Protein AF-A0A5M8QYT3-F1 (afdb_monomer_lite)

Organism: NCBI:txid2579942

Sequence (63 aa):
MAKKKETGSEGGYVVLSAFRSIDNWDEAYEPGDDVSHLSDERLEKLVDLKVVGLKTETPKQDA

pLDDT: mean 73.8, std 19.08, range [36.56, 91.12]

Foldseek 3Di:
DDDDDDDDLPFFKFFCAWDADPVDNVDIHHGGDGPSVDDPVVSVVCVVVVGIDGNPDPPPPPD

Secondary structure (DSSP, 8-state):
------------EEESS-EE-SS-TT-EEPTT-B-TTS-HHHHHHHHHTTSEEES--------

Radius of gyration: 14.27 Å; chains: 1; bounding box: 36×26×39 Å

Structure (mmCIF, N/CA/C/O backbone):
data_AF-A0A5M8QYT3-F1
#
_entry.id   AF-A0A5M8QYT3-F1
#
loop_
_atom_site.group_PDB
_atom_site.id
_atom_site.type_symbol
_atom_site.label_atom_id
_atom_site.label_alt_id
_atom_site.label_comp_id
_atom_site.label_asym_id
_atom_site.label_entity_id
_atom_site.label_seq_id
_atom_site.pdbx_PDB_ins_code
_atom_site.Cartn_x
_atom_site.Cartn_y
_atom_site.Cartn_z
_atom_site.occupancy
_atom_site.B_iso_or_equiv
_atom_site.auth_seq_id
_atom_site.auth_comp_id
_atom_site.auth_asym_id
_atom_site.auth_atom_id
_atom_site.pdbx_PDB_model_num
ATOM 1 N N . MET A 1 1 ? -15.700 7.818 31.991 1.00 46.00 1 MET A N 1
ATOM 2 C CA . MET A 1 1 ? -15.759 7.265 30.619 1.00 46.00 1 MET A CA 1
ATOM 3 C C . MET A 1 1 ? -14.714 8.006 29.793 1.00 46.00 1 MET A C 1
ATOM 5 O O . MET A 1 1 ? -14.806 9.221 29.680 1.00 46.00 1 MET A O 1
ATOM 9 N N . ALA A 1 2 ? -13.633 7.335 29.387 1.00 42.53 2 ALA A N 1
ATOM 10 C CA . ALA A 1 2 ? -12.447 7.985 28.827 1.00 42.53 2 ALA A CA 1
ATOM 11 C C . ALA A 1 2 ? -12.596 8.289 27.322 1.00 42.53 2 ALA A C 1
ATOM 13 O O . ALA A 1 2 ? -12.854 7.393 26.527 1.00 42.53 2 ALA A O 1
ATOM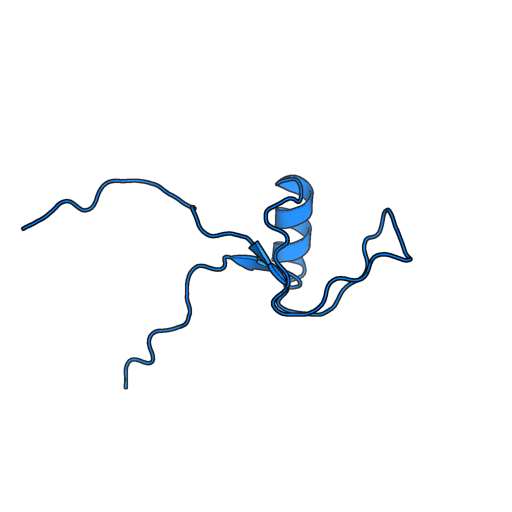 14 N N . LYS A 1 3 ? -12.435 9.580 26.997 1.00 42.34 3 LYS A N 1
ATOM 15 C CA . LYS A 1 3 ? -11.866 10.207 25.786 1.00 42.34 3 LYS A CA 1
ATOM 16 C C . LYS A 1 3 ? -11.736 9.343 24.514 1.00 42.34 3 LYS A C 1
ATOM 18 O O . LYS A 1 3 ? -10.813 8.545 24.408 1.00 42.34 3 LYS A O 1
ATOM 23 N N . LYS A 1 4 ? -12.520 9.672 23.480 1.00 46.06 4 LYS A N 1
ATOM 24 C CA . LYS A 1 4 ? -12.105 9.531 22.072 1.00 46.06 4 LYS A CA 1
ATOM 25 C C . LYS A 1 4 ? -11.543 10.883 21.61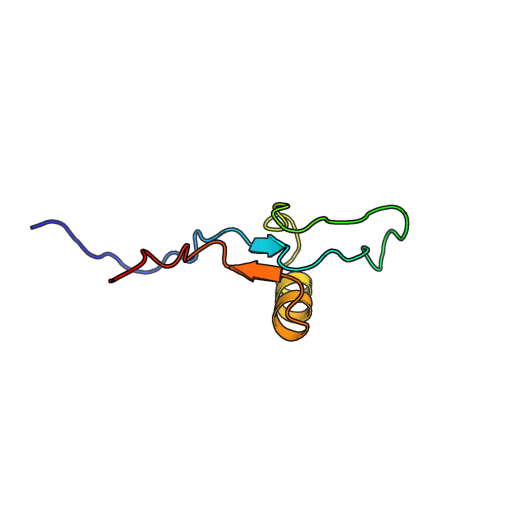1 1.00 46.06 4 LYS A C 1
ATOM 27 O O . LYS A 1 4 ? -12.292 11.727 21.135 1.00 46.06 4 LYS A O 1
ATOM 32 N N . LYS A 1 5 ? -10.247 11.105 21.855 1.00 43.22 5 LYS A N 1
ATOM 33 C CA . LYS A 1 5 ? -9.432 12.030 21.046 1.00 43.22 5 LYS A CA 1
ATOM 34 C C . LYS A 1 5 ? -9.324 11.385 19.661 1.00 43.22 5 LYS A C 1
ATOM 36 O O . LYS A 1 5 ? -9.124 10.180 19.579 1.00 43.22 5 LYS A O 1
ATOM 41 N N . GLU A 1 6 ? -9.785 12.068 18.621 1.00 36.56 6 GLU A N 1
ATOM 42 C CA . GLU A 1 6 ? -8.929 12.893 17.759 1.00 36.56 6 GLU A CA 1
ATOM 43 C C . GLU A 1 6 ? -7.758 12.095 17.180 1.00 36.56 6 GLU A C 1
ATOM 45 O O . GLU A 1 6 ? -6.823 11.748 17.894 1.00 36.56 6 GLU A O 1
ATOM 50 N N . THR A 1 7 ? -7.868 11.859 15.871 1.00 44.06 7 THR A N 1
ATOM 51 C CA . THR A 1 7 ? -6.784 11.930 14.890 1.00 44.06 7 THR A CA 1
ATOM 52 C 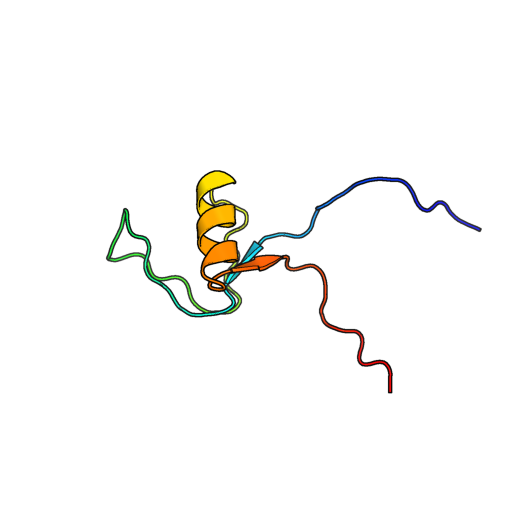C . THR A 1 7 ? -5.504 11.190 15.250 1.00 44.06 7 THR A C 1
ATOM 54 O O . THR A 1 7 ? -4.600 11.718 15.888 1.00 44.06 7 THR A O 1
ATOM 57 N N . GLY A 1 8 ? -5.395 9.985 14.713 1.00 39.69 8 GLY A N 1
ATOM 58 C CA . GLY A 1 8 ? -4.126 9.305 14.564 1.00 39.69 8 GLY A CA 1
ATOM 59 C C . GLY A 1 8 ? -4.317 8.179 13.574 1.00 39.69 8 GLY A C 1
ATOM 60 O O . GLY A 1 8 ? -4.681 7.076 13.971 1.00 39.69 8 GLY A O 1
ATOM 61 N N . SER A 1 9 ? -4.057 8.438 12.295 1.00 48.00 9 SER A N 1
ATOM 62 C CA . SER A 1 9 ? -3.601 7.383 11.390 1.00 48.00 9 SER A CA 1
ATOM 63 C C . SER A 1 9 ? -2.215 6.926 11.867 1.00 48.00 9 SER A C 1
ATOM 65 O O . SER A 1 9 ? -1.224 7.079 11.176 1.00 48.00 9 SER A O 1
ATOM 67 N N . GLU A 1 10 ? -2.131 6.390 13.086 1.00 46.31 10 GLU A N 1
ATOM 68 C CA . GLU A 1 10 ? -0.991 5.627 13.603 1.00 46.31 10 GLU A CA 1
ATOM 69 C C . GLU A 1 10 ? -1.158 4.160 13.162 1.00 46.31 10 GLU A C 1
ATOM 71 O O . GLU A 1 10 ? -0.903 3.201 13.884 1.00 46.31 10 GLU A O 1
ATOM 76 N N . GLY A 1 11 ? -1.710 3.993 11.961 1.00 55.22 11 GLY A N 1
ATOM 77 C CA . GLY A 1 11 ? -1.836 2.738 11.258 1.00 55.22 11 GLY A CA 1
ATOM 78 C C . GLY A 1 11 ? -0.670 2.663 10.307 1.00 55.22 11 GLY A C 1
ATOM 79 O O . GLY A 1 11 ? -0.705 3.318 9.272 1.00 55.22 11 GLY A O 1
ATOM 80 N N . GLY A 1 12 ? 0.359 1.898 10.667 1.00 74.75 12 GLY A N 1
ATOM 81 C CA . GLY A 1 12 ? 1.430 1.573 9.729 1.00 74.75 12 GLY A CA 1
ATOM 82 C C . GLY A 1 12 ? 0.861 1.027 8.416 1.00 74.75 12 GLY A C 1
ATOM 83 O O . GLY A 1 12 ? -0.262 0.531 8.389 1.00 74.75 12 GLY A O 1
ATOM 84 N N . TYR A 1 13 ? 1.600 1.122 7.323 1.00 85.75 13 TYR A N 1
ATOM 85 C CA . TYR A 1 13 ? 1.192 0.508 6.066 1.00 85.75 13 TYR A CA 1
ATOM 86 C C . TYR A 1 13 ? 1.804 -0.879 5.979 1.00 85.75 13 TYR A C 1
ATOM 88 O O . TYR A 1 13 ? 2.996 -1.059 6.223 1.00 85.75 13 TYR A O 1
ATOM 96 N N . VAL A 1 14 ? 0.980 -1.861 5.634 1.00 89.75 14 VAL A N 1
ATOM 97 C CA . VAL A 1 14 ? 1.416 -3.239 5.431 1.00 89.75 14 VAL A CA 1
ATOM 98 C C . VAL A 1 14 ? 1.141 -3.675 4.013 1.00 89.75 14 VAL A C 1
ATOM 100 O O . VAL A 1 14 ? 0.169 -3.260 3.380 1.00 89.75 14 VAL A O 1
ATOM 103 N N . VAL A 1 15 ? 1.999 -4.542 3.513 1.00 91.12 15 VAL A N 1
ATOM 104 C CA . VAL A 1 15 ? 1.824 -5.127 2.193 1.00 91.12 15 VAL A CA 1
ATOM 105 C C . VAL A 1 15 ? 0.673 -6.124 2.222 1.00 91.12 15 VAL A C 1
ATOM 107 O O . VAL A 1 15 ? 0.608 -6.999 3.079 1.00 91.12 15 VAL A O 1
ATOM 110 N N . LEU A 1 16 ? -0.253 -5.993 1.281 1.00 89.06 16 LEU A N 1
ATOM 111 C CA . LEU A 1 16 ? -1.367 -6.922 1.086 1.00 89.06 16 LEU A CA 1
ATOM 112 C C . LEU A 1 16 ? -1.031 -7.976 0.031 1.00 89.06 16 LEU A C 1
ATOM 114 O O . LEU A 1 16 ? -1.489 -9.112 0.123 1.00 89.06 16 LEU A O 1
ATOM 118 N N . SER A 1 17 ? -0.228 -7.602 -0.966 1.00 88.44 17 SER A N 1
ATOM 119 C CA . SER A 1 17 ? 0.195 -8.477 -2.055 1.00 88.44 17 SER A CA 1
ATOM 120 C C . SER A 1 17 ? 1.670 -8.273 -2.350 1.00 88.44 17 SER A C 1
ATOM 122 O O . SER A 1 17 ? 2.123 -7.135 -2.426 1.00 88.44 17 SER A O 1
ATOM 124 N N . ALA A 1 18 ? 2.404 -9.367 -2.564 1.00 89.44 18 ALA A N 1
ATOM 125 C CA . ALA A 1 18 ? 3.830 -9.291 -2.852 1.00 89.44 18 ALA A CA 1
ATOM 126 C C . ALA A 1 18 ? 4.096 -8.399 -4.073 1.00 89.44 18 ALA A C 1
ATOM 128 O O . ALA A 1 18 ? 3.444 -8.547 -5.113 1.00 89.44 18 ALA A O 1
ATOM 129 N N . PHE A 1 19 ? 5.057 -7.489 -3.953 1.00 89.38 19 PHE A N 1
ATOM 130 C CA . PHE A 1 19 ? 5.459 -6.601 -5.038 1.00 89.38 19 PHE A CA 1
ATOM 131 C C . PHE A 1 19 ? 6.952 -6.309 -4.984 1.00 89.38 19 PHE A C 1
ATOM 133 O O . PHE A 1 19 ? 7.607 -6.498 -3.962 1.00 89.38 19 PHE A O 1
ATOM 140 N N . ARG A 1 20 ? 7.496 -5.838 -6.105 1.00 88.12 20 ARG A N 1
ATOM 141 C CA . ARG A 1 20 ? 8.886 -5.390 -6.193 1.00 88.12 20 ARG A CA 1
ATOM 142 C C . ARG A 1 20 ? 8.977 -3.878 -6.192 1.00 88.12 20 ARG A C 1
ATOM 144 O O . ARG A 1 20 ? 8.173 -3.199 -6.834 1.00 88.12 20 ARG A O 1
ATOM 151 N N . SER A 1 21 ? 9.990 -3.377 -5.500 1.00 82.12 21 SER A N 1
ATOM 152 C CA . SER A 1 21 ? 10.354 -1.968 -5.497 1.00 82.12 21 SER A CA 1
ATOM 153 C C . SER A 1 21 ? 10.755 -1.559 -6.921 1.00 82.12 21 SER A C 1
ATOM 155 O O . SER A 1 21 ? 11.595 -2.193 -7.554 1.00 82.12 21 SER A O 1
ATOM 157 N N . ILE A 1 22 ? 10.153 -0.494 -7.461 1.00 77.69 22 ILE A N 1
ATOM 158 C CA . ILE A 1 22 ? 10.477 -0.037 -8.828 1.00 77.69 22 ILE A CA 1
ATOM 159 C C . ILE A 1 22 ? 11.886 0.564 -8.924 1.00 77.69 22 ILE A C 1
ATOM 161 O O . ILE A 1 22 ? 12.509 0.520 -9.981 1.00 77.69 22 ILE A O 1
ATOM 165 N N . ASP A 1 23 ? 12.371 1.118 -7.813 1.00 79.12 23 ASP A N 1
ATOM 166 C CA . ASP A 1 23 ? 13.693 1.744 -7.702 1.00 79.12 23 ASP A CA 1
ATOM 167 C C . ASP A 1 23 ? 14.795 0.702 -7.469 1.00 79.12 23 ASP A C 1
ATOM 169 O O . ASP A 1 23 ? 15.908 0.839 -7.967 1.00 79.12 23 ASP A O 1
ATOM 173 N N . ASN A 1 24 ? 14.447 -0.397 -6.795 1.00 80.62 24 ASN A N 1
ATOM 174 C CA . ASN A 1 24 ? 15.341 -1.511 -6.540 1.00 80.62 24 ASN A CA 1
ATOM 175 C C . ASN A 1 24 ? 14.644 -2.838 -6.860 1.00 80.62 24 ASN A C 1
ATOM 177 O O . ASN A 1 24 ? 13.906 -3.383 -6.048 1.00 80.62 24 ASN A O 1
ATOM 181 N N . TRP A 1 25 ? 14.900 -3.368 -8.056 1.00 80.38 25 TRP A N 1
ATOM 182 C CA . TRP A 1 25 ? 14.291 -4.618 -8.528 1.00 80.38 25 TRP A CA 1
ATOM 183 C C . TRP A 1 25 ? 14.721 -5.864 -7.737 1.00 80.38 25 TRP A C 1
ATOM 185 O O . TRP A 1 25 ? 14.082 -6.912 -7.868 1.00 80.38 25 TRP A O 1
ATOM 195 N N . ASP A 1 26 ? 15.786 -5.762 -6.939 1.00 86.25 26 ASP A N 1
ATOM 196 C CA . ASP A 1 26 ? 16.211 -6.814 -6.011 1.00 86.25 26 ASP A CA 1
ATOM 197 C C . ASP A 1 26 ? 15.373 -6.803 -4.720 1.00 86.25 26 ASP A C 1
ATOM 199 O O . ASP A 1 26 ? 15.141 -7.843 -4.109 1.00 86.25 26 ASP A O 1
ATOM 203 N N . GLU A 1 27 ? 14.829 -5.640 -4.357 1.00 85.50 27 GLU A N 1
ATOM 204 C CA . GLU A 1 27 ? 13.987 -5.456 -3.182 1.00 85.50 27 GLU A CA 1
ATOM 205 C C . GLU A 1 27 ? 12.546 -5.883 -3.487 1.00 85.50 27 GLU A C 1
ATOM 207 O O . GLU A 1 27 ? 11.827 -5.284 -4.296 1.00 85.50 27 GLU A O 1
ATOM 212 N N . ALA A 1 28 ? 12.126 -6.964 -2.836 1.00 89.69 28 ALA A N 1
ATOM 213 C CA . ALA A 1 28 ? 10.769 -7.476 -2.892 1.00 89.69 28 ALA A CA 1
ATOM 214 C C . ALA A 1 28 ? 10.140 -7.386 -1.506 1.00 89.69 28 ALA A C 1
ATOM 216 O O . ALA A 1 28 ? 10.753 -7.773 -0.515 1.00 89.69 28 ALA A O 1
ATOM 217 N N . TYR A 1 29 ? 8.903 -6.908 -1.466 1.00 90.38 29 TYR A N 1
ATOM 218 C CA . TYR A 1 29 ? 8.106 -6.884 -0.257 1.00 90.38 29 TYR A CA 1
ATOM 219 C C . TYR A 1 29 ? 7.075 -8.001 -0.305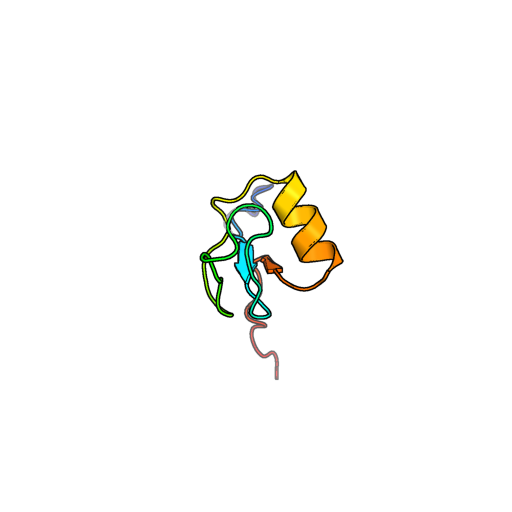 1.00 90.38 29 TYR A C 1
ATOM 221 O O . TYR A 1 29 ? 6.414 -8.213 -1.327 1.00 90.38 29 TYR A O 1
ATOM 229 N N . GLU A 1 30 ? 6.934 -8.708 0.807 1.00 90.69 30 GLU A N 1
ATOM 230 C CA . GLU A 1 30 ? 6.001 -9.819 0.970 1.00 90.69 30 GLU A CA 1
ATOM 231 C C . GLU A 1 30 ? 4.737 -9.366 1.709 1.00 90.69 30 GLU A C 1
ATOM 233 O O . GLU A 1 30 ? 4.792 -8.419 2.491 1.00 90.69 30 GLU A O 1
ATOM 238 N N . PRO A 1 31 ? 3.578 -10.013 1.496 1.00 90.12 31 PRO A N 1
ATOM 239 C CA . PRO A 1 31 ? 2.365 -9.683 2.234 1.00 90.12 31 PRO A CA 1
ATOM 240 C C . PRO A 1 31 ? 2.577 -9.820 3.748 1.00 90.12 31 PRO A C 1
ATOM 242 O O . PRO A 1 31 ? 3.041 -10.849 4.235 1.00 90.12 31 PRO A O 1
ATOM 245 N N . GLY A 1 32 ? 2.201 -8.782 4.492 1.00 84.81 32 GLY A N 1
ATOM 246 C CA . GLY A 1 32 ? 2.438 -8.641 5.928 1.00 84.81 32 GLY A CA 1
ATOM 247 C C . GLY A 1 32 ? 3.683 -7.827 6.288 1.00 84.81 32 GLY A C 1
ATOM 248 O O . GLY A 1 32 ? 3.831 -7.477 7.459 1.00 84.81 32 GLY A O 1
ATOM 249 N N . ASP A 1 33 ? 4.535 -7.492 5.314 1.00 88.81 33 ASP A N 1
ATOM 250 C CA . ASP A 1 33 ? 5.715 -6.657 5.540 1.00 88.81 33 ASP A CA 1
ATOM 251 C C . ASP A 1 33 ? 5.331 -5.202 5.856 1.00 88.81 33 ASP A C 1
ATOM 253 O O . ASP A 1 33 ? 4.325 -4.690 5.350 1.00 88.81 33 ASP A O 1
ATOM 257 N N . ASP A 1 34 ? 6.106 -4.546 6.724 1.00 87.62 34 ASP A N 1
ATOM 258 C CA . ASP A 1 34 ? 5.857 -3.169 7.149 1.00 87.62 34 ASP A CA 1
ATOM 259 C C . ASP A 1 34 ? 6.540 -2.179 6.204 1.00 87.62 34 ASP A C 1
ATOM 261 O O . ASP A 1 34 ? 7.757 -1.991 6.194 1.00 87.62 34 ASP A O 1
ATOM 265 N N . VAL A 1 35 ? 5.712 -1.485 5.437 1.00 87.38 35 VAL A N 1
ATOM 266 C CA . VAL A 1 35 ? 6.131 -0.478 4.462 1.00 87.38 35 VAL A CA 1
ATOM 267 C C . VAL A 1 35 ? 5.822 0.937 4.934 1.00 87.38 35 VAL A C 1
ATOM 269 O O . VAL A 1 35 ? 5.899 1.882 4.158 1.00 87.38 35 VAL A O 1
ATOM 272 N N . SER A 1 36 ? 5.538 1.118 6.226 1.00 84.44 36 SER A N 1
ATOM 273 C CA . SER A 1 36 ? 5.294 2.426 6.853 1.00 84.44 36 SER A CA 1
ATOM 274 C C . SER A 1 36 ? 6.488 3.380 6.737 1.00 84.44 36 SER A C 1
ATOM 276 O O . SER A 1 36 ? 6.343 4.580 6.941 1.00 84.44 36 SER A O 1
ATOM 278 N N . HIS A 1 37 ? 7.675 2.842 6.442 1.00 85.19 37 HIS A N 1
ATOM 279 C CA . HIS A 1 37 ? 8.902 3.595 6.197 1.00 85.19 37 HIS A CA 1
ATOM 280 C C . HIS A 1 37 ? 8.965 4.226 4.793 1.00 85.19 37 HIS A C 1
ATOM 282 O O . HIS A 1 37 ? 9.839 5.056 4.538 1.00 85.19 37 HIS A O 1
ATOM 288 N N . LEU A 1 38 ? 8.084 3.822 3.870 1.00 84.06 38 LEU A N 1
ATOM 289 C CA . LEU A 1 38 ? 7.995 4.411 2.537 1.00 84.06 38 LEU A CA 1
ATOM 290 C C . LEU A 1 38 ? 7.372 5.810 2.601 1.00 84.06 38 LEU A C 1
ATOM 292 O O . LEU A 1 38 ? 6.581 6.124 3.484 1.00 84.06 38 LEU A O 1
ATOM 296 N N . SER A 1 39 ? 7.715 6.655 1.631 1.00 87.00 39 SER A N 1
ATOM 297 C CA . SER A 1 39 ? 7.128 7.993 1.508 1.00 87.00 39 SER A CA 1
ATOM 298 C C . SER A 1 39 ? 5.635 7.931 1.175 1.00 87.00 39 SER A C 1
ATOM 300 O O . SER A 1 39 ? 5.209 7.057 0.417 1.00 87.00 39 SER A O 1
ATOM 302 N N . ASP A 1 40 ? 4.863 8.912 1.647 1.00 84.44 40 ASP A N 1
ATOM 303 C CA . ASP A 1 40 ? 3.408 8.979 1.461 1.00 84.44 40 ASP A CA 1
ATOM 304 C C . ASP A 1 40 ? 2.987 8.861 -0.013 1.00 84.44 40 ASP A C 1
ATOM 306 O O . ASP A 1 40 ? 2.131 8.047 -0.331 1.00 84.44 40 ASP A O 1
ATOM 310 N N . GLU A 1 41 ? 3.664 9.548 -0.944 1.00 87.38 41 GLU A N 1
ATOM 311 C CA . GLU A 1 41 ? 3.342 9.469 -2.384 1.00 87.38 41 GLU A CA 1
ATOM 312 C C . GLU A 1 41 ? 3.470 8.036 -2.942 1.00 87.38 41 GLU A C 1
ATOM 314 O O . GLU A 1 41 ? 2.704 7.604 -3.810 1.00 87.38 41 GLU A O 1
ATOM 319 N N . ARG A 1 42 ? 4.455 7.272 -2.449 1.00 86.06 42 ARG A N 1
ATOM 320 C CA . ARG A 1 42 ? 4.624 5.862 -2.822 1.00 86.06 42 ARG A CA 1
ATOM 321 C C . ARG A 1 42 ? 3.513 5.019 -2.222 1.00 86.06 42 ARG A C 1
ATOM 323 O O . ARG A 1 42 ? 2.951 4.185 -2.924 1.00 86.06 42 ARG A O 1
ATOM 330 N N . LEU A 1 43 ? 3.208 5.239 -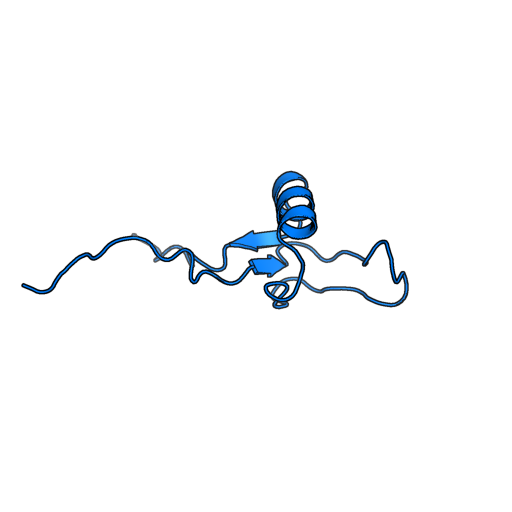0.949 1.00 85.88 43 LEU A N 1
ATOM 331 C CA . LEU A 1 43 ? 2.143 4.532 -0.253 1.00 85.88 43 LEU A CA 1
ATOM 332 C C . LEU A 1 43 ? 0.791 4.778 -0.918 1.00 85.88 43 LEU A C 1
ATOM 334 O O . LEU A 1 43 ? 0.094 3.814 -1.193 1.00 85.88 43 LEU A O 1
ATOM 338 N N . GLU A 1 44 ? 0.462 6.013 -1.290 1.00 87.50 44 GLU A N 1
ATOM 339 C CA . GLU A 1 44 ? -0.772 6.346 -2.009 1.00 87.50 44 GLU A CA 1
ATOM 340 C C . GLU A 1 44 ? -0.893 5.581 -3.331 1.00 87.50 44 GLU A C 1
ATOM 342 O O . GLU A 1 44 ? -1.927 4.970 -3.595 1.00 87.50 44 GLU A O 1
ATOM 347 N N . LYS A 1 45 ? 0.181 5.526 -4.132 1.00 88.44 45 LYS A N 1
ATOM 348 C CA . LYS A 1 45 ? 0.215 4.726 -5.370 1.00 88.44 45 LYS A CA 1
ATOM 349 C C . LYS A 1 45 ? 0.041 3.235 -5.090 1.00 88.44 45 LYS A C 1
ATOM 351 O O . LYS A 1 45 ? -0.677 2.548 -5.807 1.00 88.44 45 LYS A O 1
ATOM 356 N N . LEU A 1 46 ? 0.702 2.715 -4.060 1.00 87.88 46 LEU A N 1
ATOM 357 C CA . LEU A 1 46 ? 0.612 1.303 -3.696 1.00 87.88 46 LEU A CA 1
ATOM 358 C C . LEU A 1 46 ? -0.771 0.942 -3.123 1.00 87.88 46 LEU A C 1
ATOM 360 O O . LEU A 1 46 ? -1.244 -0.170 -3.348 1.00 87.88 46 LEU A O 1
ATOM 364 N N . VAL A 1 47 ? -1.431 1.864 -2.419 1.00 88.25 47 VAL A N 1
ATOM 365 C CA . VAL A 1 47 ? -2.810 1.720 -1.931 1.00 88.25 47 VAL A CA 1
ATOM 366 C C . VAL A 1 47 ? -3.794 1.762 -3.098 1.00 88.25 47 VAL A C 1
ATOM 368 O O . VAL A 1 47 ? -4.683 0.914 -3.164 1.00 88.25 47 VAL A O 1
ATOM 371 N N . ASP A 1 48 ? -3.614 2.687 -4.045 1.00 88.31 48 ASP A N 1
ATOM 372 C CA . ASP A 1 48 ? -4.413 2.772 -5.278 1.00 88.31 48 ASP A CA 1
ATOM 373 C C . ASP A 1 48 ? -4.328 1.470 -6.093 1.00 88.31 48 ASP A C 1
ATOM 375 O O . ASP A 1 48 ? -5.343 0.901 -6.498 1.00 88.31 48 ASP A O 1
ATOM 379 N N . LEU A 1 49 ? -3.120 0.908 -6.203 1.00 88.25 49 LEU A N 1
ATOM 380 C CA . LEU A 1 49 ? -2.867 -0.393 -6.826 1.00 88.25 49 LEU A CA 1
ATOM 381 C C . LEU A 1 49 ? -3.332 -1.593 -5.977 1.00 88.25 49 LEU A C 1
ATOM 383 O O . LEU A 1 49 ? -3.205 -2.735 -6.421 1.00 88.25 49 LEU A O 1
ATOM 387 N N . LYS A 1 50 ? -3.863 -1.363 -4.768 1.00 85.88 50 LYS A N 1
ATOM 388 C CA . LYS A 1 50 ? -4.254 -2.389 -3.780 1.00 85.88 50 LYS A CA 1
ATOM 389 C C . LYS A 1 50 ? -3.134 -3.362 -3.405 1.00 85.88 50 LYS A C 1
ATOM 391 O O . LYS A 1 50 ? -3.380 -4.515 -3.053 1.00 85.88 50 LYS A O 1
ATOM 396 N N . VAL A 1 51 ? -1.898 -2.892 -3.483 1.00 89.50 51 VAL A N 1
ATOM 397 C CA . VAL A 1 51 ? -0.694 -3.647 -3.142 1.00 89.50 51 VAL A CA 1
ATOM 398 C C . VAL A 1 51 ? -0.383 -3.525 -1.653 1.00 89.50 51 VAL A C 1
ATOM 400 O O . VAL A 1 51 ? 0.047 -4.499 -1.038 1.00 89.50 51 VAL A O 1
ATOM 403 N N . VAL A 1 52 ? -0.638 -2.357 -1.058 1.00 88.75 52 VAL A N 1
ATOM 404 C CA . VAL A 1 52 ? -0.466 -2.093 0.380 1.00 88.75 52 VAL A CA 1
ATOM 405 C C . VAL A 1 52 ? -1.764 -1.554 0.973 1.00 88.75 52 VAL A C 1
ATOM 407 O O . VAL A 1 52 ? -2.621 -1.036 0.259 1.00 88.75 52 VAL A O 1
ATOM 410 N N . GLY A 1 53 ? -1.919 -1.686 2.283 1.00 85.94 53 GLY A N 1
ATOM 411 C CA . GLY A 1 53 ? -3.091 -1.231 3.014 1.00 85.94 53 GLY A CA 1
ATOM 412 C C . GLY A 1 53 ? -2.716 -0.699 4.385 1.00 85.94 53 GLY A C 1
ATOM 413 O O . GLY A 1 53 ? -1.638 -0.977 4.910 1.00 85.94 53 GLY A O 1
ATOM 414 N N . LEU A 1 54 ? -3.621 0.075 4.973 1.00 81.88 54 LEU A N 1
ATOM 415 C CA . LEU A 1 54 ? -3.481 0.504 6.357 1.00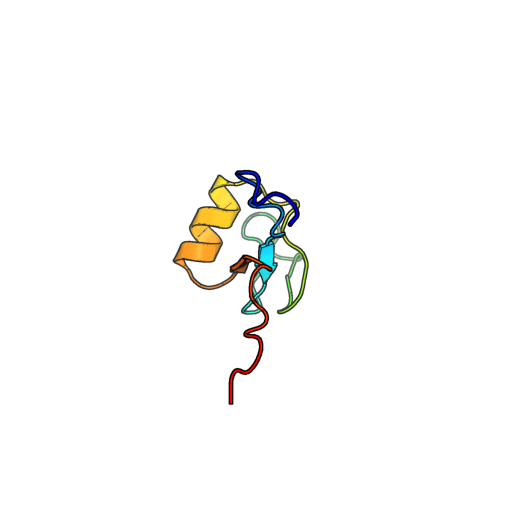 81.88 54 LEU A CA 1
ATOM 416 C C . LEU A 1 54 ? -3.552 -0.731 7.269 1.00 81.88 54 LEU A C 1
ATOM 418 O O . LEU A 1 54 ? -4.456 -1.552 7.153 1.00 81.88 54 LEU A O 1
ATOM 422 N N . LYS A 1 55 ? -2.618 -0.843 8.214 1.00 70.50 55 LYS A N 1
ATOM 423 C CA . LYS A 1 55 ? -2.571 -1.873 9.271 1.00 70.50 55 LYS A CA 1
ATOM 424 C C . LYS A 1 55 ? -3.692 -1.706 10.301 1.00 70.50 55 LYS A C 1
ATOM 426 O O . LYS A 1 55 ? -3.821 -2.497 11.235 1.00 70.50 55 LYS A O 1
ATOM 431 N N . THR A 1 56 ? -4.502 -0.661 10.170 1.00 61.03 56 THR A N 1
ATOM 432 C CA . THR A 1 56 ? -5.751 -0.534 10.910 1.00 61.03 56 THR A CA 1
ATOM 433 C C . THR A 1 56 ? -6.758 -1.489 10.297 1.00 61.03 56 THR A C 1
ATOM 435 O O . THR A 1 56 ? -7.053 -1.377 9.117 1.00 61.03 56 THR A O 1
ATOM 438 N N . GLU A 1 57 ? -7.326 -2.353 11.134 1.00 48.88 57 GLU A N 1
ATOM 439 C CA . GLU A 1 57 ? -8.410 -3.287 10.813 1.00 48.88 57 GLU A CA 1
ATOM 440 C C . GLU A 1 57 ? -7.945 -4.690 10.394 1.00 48.88 57 GLU A C 1
ATOM 442 O O . GLU A 1 57 ? -8.248 -5.207 9.324 1.00 48.88 57 GLU A O 1
ATOM 447 N N . THR A 1 58 ? -7.375 -5.420 11.361 1.00 42.81 58 THR A N 1
ATOM 448 C CA . THR A 1 58 ? -7.961 -6.740 11.632 1.00 42.81 58 THR A CA 1
ATOM 449 C C . THR A 1 58 ? -9.469 -6.506 11.774 1.00 42.81 58 THR A C 1
ATOM 451 O O . THR A 1 58 ? -9.847 -5.779 12.703 1.00 42.81 58 THR A O 1
ATOM 454 N N . PRO A 1 59 ? -10.346 -7.040 10.904 1.00 47.41 59 PRO A N 1
ATOM 455 C CA . PRO A 1 59 ? -11.752 -7.056 11.244 1.00 47.41 59 PRO A CA 1
ATOM 456 C C . PRO A 1 59 ? -11.819 -7.852 12.542 1.00 47.41 59 PRO A C 1
ATOM 458 O O . PRO A 1 59 ? -11.510 -9.044 12.573 1.00 47.41 59 PRO A O 1
ATOM 461 N N . LYS A 1 60 ? -12.164 -7.192 13.651 1.00 46.47 60 LYS A N 1
ATOM 462 C CA . LYS A 1 60 ? -12.801 -7.923 14.737 1.00 46.47 60 LYS A CA 1
ATOM 463 C C . LYS A 1 60 ? -13.973 -8.617 14.059 1.00 46.47 60 LYS A C 1
ATOM 465 O O . LYS A 1 60 ? -14.878 -7.937 13.585 1.00 46.47 60 LYS A O 1
ATOM 470 N N . GLN A 1 61 ? -13.854 -9.933 13.890 1.00 41.56 61 GLN A N 1
ATOM 471 C CA . GLN A 1 61 ? -14.945 -10.792 13.473 1.00 41.56 61 GLN A CA 1
ATOM 472 C C . GLN A 1 61 ? -16.096 -10.504 14.434 1.00 41.56 61 GLN A C 1
ATOM 474 O O . GLN A 1 61 ? -16.060 -10.913 15.591 1.00 41.56 61 GLN A O 1
ATOM 479 N N . ASP A 1 62 ? -17.050 -9.711 13.968 1.00 47.47 62 ASP A N 1
ATOM 480 C CA . ASP A 1 62 ? -18.353 -9.556 14.587 1.00 47.47 62 ASP A CA 1
ATOM 481 C C . ASP A 1 62 ? -19.227 -10.632 13.933 1.00 47.47 62 ASP A C 1
ATOM 483 O O . ASP A 1 62 ? -19.703 -10.461 12.809 1.00 47.47 62 ASP A O 1
ATOM 487 N N . ALA A 1 63 ? -19.286 -11.800 14.575 1.00 41.53 63 ALA A N 1
ATOM 488 C CA . ALA A 1 63 ? -20.330 -12.815 14.422 1.00 41.53 63 ALA A CA 1
ATOM 489 C C . ALA A 1 63 ? -20.250 -13.807 15.589 1.00 41.53 63 ALA A C 1
ATOM 491 O O . ALA A 1 63 ? -19.189 -14.460 15.733 1.00 41.53 63 ALA A O 1
#